Protein AF-A0A6P0RR91-F1 (afdb_monomer)

Nearest PDB structures (foldseek):
  8pvz-assembly1_A  TM=2.668E-01  e=4.842E+00  Deinococcus radiodurans
  8pvz-assembly1_B  TM=2.556E-01  e=8.817E+00  Deinococcus radiodurans

Foldseek 3Di:
DDDPCPVVVVDDDAKDFDDLQDQPPVPCRVSRPDPGDMDGDPVNLLVCLLLLQPVSLVVLVDDPVPCPDADPVNVVCSVCSVVSDDPSNVVNVVVVVVVVVCVVVVD

Radius of gyration: 16.22 Å; Cα contacts (8 Å, |Δi|>4): 77; chains: 1; bounding box: 37×42×35 Å

Mean predicted aligned error: 7.27 Å

Solvent-accessible surface area (backbone atoms only — not comparable to full-atom values): 6589 Å² total; per-residue (Å²): 130,86,60,68,50,52,79,73,63,79,38,83,72,54,67,47,70,71,84,33,81,52,76,62,92,68,82,56,66,86,54,42,67,39,90,82,54,73,48,65,30,68,69,50,46,52,54,39,28,61,59,26,35,54,81,59,43,51,68,53,71,59,58,78,89,74,50,91,75,76,51,76,66,53,54,53,52,40,75,47,42,75,78,40,67,54,85,54,36,63,57,36,44,52,51,48,55,50,54,53,52,52,59,67,71,76,108

Structure (mmCIF, N/CA/C/O backbone):
data_AF-A0A6P0RR91-F1
#
_entry.id   AF-A0A6P0RR91-F1
#
loop_
_atom_site.group_PDB
_atom_site.id
_atom_site.type_symbol
_atom_site.label_atom_id
_atom_site.label_alt_id
_atom_site.label_comp_id
_atom_site.label_asym_id
_atom_site.label_entity_id
_atom_site.label_seq_id
_atom_site.pdbx_PDB_ins_code
_atom_site.Cartn_x
_atom_site.Cartn_y
_atom_site.Cartn_z
_atom_site.occupancy
_atom_site.B_iso_or_equiv
_atom_site.auth_seq_id
_atom_site.auth_comp_id
_atom_site.auth_asym_id
_atom_site.auth_atom_id
_atom_site.pdbx_PDB_model_num
ATOM 1 N N . MET A 1 1 ? 18.984 -4.002 -12.657 1.00 49.56 1 MET A N 1
ATOM 2 C CA . MET A 1 1 ? 18.935 -4.658 -11.326 1.00 49.56 1 MET A CA 1
ATOM 3 C C . MET A 1 1 ? 19.303 -3.632 -10.265 1.00 49.56 1 MET A C 1
ATOM 5 O O . MET A 1 1 ? 20.194 -2.835 -10.531 1.00 49.56 1 MET A O 1
ATOM 9 N N . ALA A 1 2 ? 18.629 -3.617 -9.109 1.00 57.00 2 ALA A N 1
ATOM 10 C CA . ALA A 1 2 ? 18.979 -2.700 -8.020 1.00 57.00 2 ALA A CA 1
ATOM 11 C C . ALA A 1 2 ? 20.433 -2.940 -7.533 1.00 57.00 2 ALA A C 1
ATOM 13 O O . ALA A 1 2 ? 20.885 -4.084 -7.541 1.00 57.00 2 ALA A O 1
ATOM 14 N N . PRO A 1 3 ? 21.197 -1.906 -7.142 1.00 69.81 3 PRO A N 1
ATOM 15 C CA . PRO A 1 3 ? 22.533 -2.078 -6.558 1.00 69.81 3 PRO A CA 1
ATOM 16 C C . PRO A 1 3 ? 22.531 -2.881 -5.239 1.00 69.81 3 PRO A C 1
ATOM 18 O O . PRO A 1 3 ? 21.543 -2.859 -4.504 1.00 69.81 3 PRO A O 1
ATOM 21 N N . LYS A 1 4 ? 23.648 -3.555 -4.906 1.00 67.12 4 LYS A N 1
ATOM 22 C CA . LYS A 1 4 ? 23.796 -4.407 -3.698 1.00 67.12 4 LYS A CA 1
ATOM 23 C C . LYS A 1 4 ? 23.400 -3.703 -2.395 1.00 67.12 4 LYS A C 1
ATOM 25 O O . LYS A 1 4 ? 22.779 -4.332 -1.545 1.00 67.12 4 LYS A O 1
ATOM 30 N N . ASP A 1 5 ? 23.693 -2.412 -2.271 1.00 69.50 5 ASP A N 1
ATOM 31 C CA . ASP A 1 5 ? 23.370 -1.607 -1.086 1.00 69.50 5 ASP A CA 1
ATOM 32 C C . ASP A 1 5 ? 21.870 -1.604 -0.752 1.00 69.50 5 ASP A C 1
ATOM 34 O O . ASP A 1 5 ? 21.506 -1.546 0.421 1.00 69.50 5 ASP A O 1
ATOM 38 N N . TYR A 1 6 ? 21.001 -1.705 -1.767 1.00 66.19 6 TYR A N 1
ATOM 39 C CA . TYR A 1 6 ? 19.549 -1.750 -1.581 1.00 66.19 6 TYR A CA 1
ATOM 40 C C . TYR A 1 6 ? 19.060 -3.128 -1.136 1.00 66.19 6 TYR A C 1
ATOM 42 O O . TYR A 1 6 ? 18.176 -3.227 -0.291 1.00 66.19 6 TYR A O 1
ATOM 50 N N . TYR A 1 7 ? 19.664 -4.201 -1.653 1.00 60.12 7 TYR A N 1
ATOM 51 C CA . TYR A 1 7 ? 19.334 -5.564 -1.226 1.00 60.12 7 TYR A CA 1
ATOM 52 C C . TYR A 1 7 ? 19.796 -5.860 0.201 1.00 60.12 7 TYR A C 1
ATOM 54 O O . TYR A 1 7 ? 19.123 -6.580 0.931 1.00 60.12 7 TYR A O 1
ATOM 62 N N . LEU A 1 8 ? 20.946 -5.309 0.592 1.00 75.25 8 LEU A N 1
ATOM 63 C CA . LEU A 1 8 ? 21.539 -5.507 1.915 1.00 75.25 8 LEU A CA 1
ATOM 64 C C . LEU A 1 8 ? 20.986 -4.536 2.972 1.00 75.25 8 LEU A C 1
ATOM 66 O O . LEU A 1 8 ? 21.353 -4.639 4.138 1.00 75.25 8 LEU A O 1
ATOM 70 N N . GLY A 1 9 ? 20.109 -3.603 2.584 1.00 65.75 9 GLY A N 1
ATOM 71 C CA . GLY A 1 9 ? 19.472 -2.655 3.502 1.00 65.75 9 GLY A CA 1
ATOM 72 C C . GLY A 1 9 ? 20.363 -1.496 3.958 1.00 65.75 9 GLY A C 1
ATOM 73 O O . GLY A 1 9 ? 19.978 -0.768 4.868 1.00 65.75 9 GLY A O 1
ATOM 74 N N . PHE A 1 10 ? 21.524 -1.286 3.327 1.00 70.56 10 PHE A N 1
ATOM 75 C CA . PHE A 1 10 ? 22.379 -0.116 3.576 1.00 70.56 10 PHE A CA 1
ATOM 76 C C . PHE A 1 10 ? 21.805 1.167 2.970 1.00 70.56 10 PHE A C 1
ATOM 78 O O . PHE A 1 10 ? 22.127 2.267 3.417 1.00 70.56 10 PHE A O 1
ATOM 85 N N . LYS A 1 11 ? 20.943 1.031 1.957 1.00 64.69 11 LYS A N 1
ATOM 86 C CA . LYS A 1 11 ? 20.129 2.113 1.401 1.00 64.69 11 LYS A CA 1
ATOM 87 C C . LYS A 1 11 ? 18.692 1.630 1.258 1.00 64.69 11 LYS A C 1
ATOM 89 O O . LYS A 1 11 ? 18.457 0.539 0.748 1.00 64.69 11 LYS A O 1
ATOM 94 N N . SER A 1 12 ? 17.728 2.440 1.680 1.00 65.81 12 SER A N 1
ATOM 95 C CA . SER A 1 12 ? 1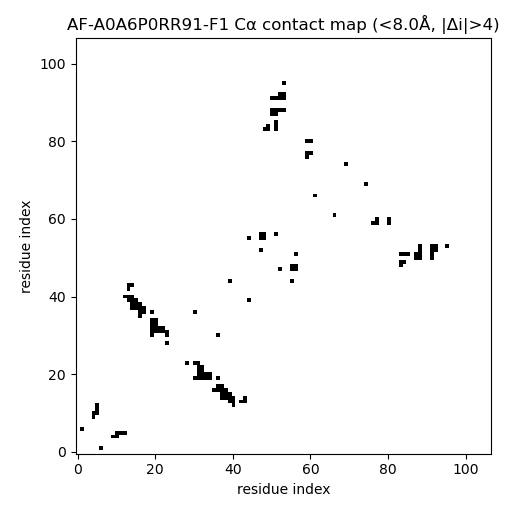6.309 2.191 1.431 1.00 65.81 12 SER A CA 1
ATOM 96 C C . SER A 1 12 ? 15.833 3.062 0.270 1.00 65.81 12 SER A C 1
ATOM 98 O O . SER A 1 12 ? 16.049 4.271 0.251 1.00 65.81 12 SER A O 1
ATOM 100 N N . VAL A 1 13 ? 15.167 2.451 -0.711 1.00 73.50 13 VAL A N 1
ATOM 101 C CA . VAL A 1 13 ? 14.196 3.187 -1.527 1.00 73.50 13 VAL A CA 1
ATOM 102 C C . VAL A 1 13 ? 12.864 2.966 -0.849 1.00 73.50 13 VAL A C 1
ATOM 104 O O . VAL A 1 13 ? 12.432 1.829 -0.729 1.00 73.50 13 VAL A O 1
ATOM 107 N N . GLU A 1 14 ? 12.222 4.027 -0.381 1.00 83.00 14 GLU A N 1
ATOM 108 C CA . GLU A 1 14 ? 10.883 3.907 0.194 1.00 83.00 14 GLU A CA 1
ATOM 109 C C . GLU A 1 14 ? 9.793 4.059 -0.864 1.00 83.00 14 GLU A C 1
ATOM 111 O O . GLU A 1 14 ? 8.798 3.334 -0.866 1.00 83.00 14 GLU A O 1
ATOM 116 N N . GLN A 1 15 ? 9.969 5.035 -1.751 1.00 87.56 15 GLN A N 1
ATOM 117 C CA . GLN A 1 15 ? 8.995 5.408 -2.759 1.00 87.56 15 GLN A CA 1
ATOM 118 C C . GLN A 1 15 ? 9.697 6.077 -3.939 1.00 87.56 15 GLN A C 1
ATOM 120 O O . GLN A 1 15 ? 10.685 6.787 -3.750 1.00 87.56 15 GLN A O 1
ATOM 125 N N . LYS A 1 16 ? 9.147 5.887 -5.136 1.00 86.00 16 LYS A N 1
ATOM 126 C CA . LYS A 1 16 ? 9.428 6.707 -6.315 1.00 86.00 16 LYS A CA 1
ATOM 127 C C . LYS A 1 16 ? 8.109 7.309 -6.790 1.00 86.00 16 LYS A C 1
ATOM 129 O O . LYS A 1 16 ? 7.160 6.566 -7.006 1.00 86.00 16 LYS A O 1
ATOM 134 N N . ASP A 1 17 ? 8.044 8.626 -6.917 1.00 85.31 17 ASP A N 1
ATOM 135 C CA . ASP A 1 17 ? 6.859 9.385 -7.348 1.00 85.31 17 ASP A CA 1
ATOM 136 C C . ASP A 1 17 ? 7.157 10.372 -8.491 1.00 85.31 17 ASP A C 1
ATOM 138 O O . ASP A 1 17 ? 6.273 11.088 -8.945 1.00 85.31 17 ASP A O 1
ATOM 142 N N . ARG A 1 18 ? 8.409 10.424 -8.960 1.00 82.19 18 ARG A N 1
ATOM 143 C CA . ARG A 1 18 ? 8.886 11.322 -10.022 1.00 82.19 18 ARG A CA 1
ATOM 144 C C . ARG A 1 18 ? 9.871 10.606 -10.941 1.00 82.19 18 ARG A C 1
ATOM 146 O O . ARG A 1 18 ? 10.432 9.572 -10.570 1.00 82.19 18 ARG A O 1
ATOM 153 N N . GLY A 1 19 ? 10.135 11.201 -12.105 1.00 77.19 19 GLY A N 1
ATOM 154 C CA . GLY A 1 19 ? 11.107 10.682 -13.073 1.00 77.19 19 GLY A CA 1
ATOM 155 C C . GLY A 1 19 ? 10.608 9.413 -13.761 1.00 77.19 19 GLY A C 1
ATOM 156 O O . GLY A 1 19 ? 11.312 8.400 -13.795 1.00 77.19 19 GLY A O 1
ATOM 157 N N . TRP A 1 20 ? 9.357 9.456 -14.223 1.00 76.31 20 TRP A N 1
ATOM 158 C CA . TRP A 1 20 ? 8.719 8.421 -15.049 1.00 76.31 20 TRP A CA 1
ATOM 159 C C . TRP A 1 20 ? 8.817 8.724 -16.551 1.00 76.31 20 TRP A C 1
ATOM 161 O O . TRP A 1 20 ? 8.307 7.968 -17.371 1.00 76.31 20 TRP A O 1
ATOM 171 N N . ASP A 1 21 ? 9.480 9.827 -16.901 1.00 69.94 21 ASP A N 1
ATOM 172 C CA . ASP A 1 21 ? 9.654 10.310 -18.275 1.00 69.94 21 ASP A CA 1
ATOM 173 C C . ASP A 1 21 ? 10.717 9.515 -19.054 1.00 69.94 21 ASP A C 1
ATOM 175 O O . ASP A 1 21 ? 10.855 9.658 -20.266 1.00 69.94 21 ASP A O 1
ATOM 179 N N . GLU A 1 22 ? 11.479 8.669 -18.358 1.00 66.94 22 GLU A N 1
ATOM 180 C CA . GLU A 1 22 ? 12.459 7.769 -18.955 1.00 66.94 22 GLU A CA 1
ATOM 181 C C . GLU A 1 22 ? 11.837 6.380 -19.166 1.00 66.94 22 GLU A C 1
ATOM 183 O O . GLU A 1 22 ? 11.166 5.878 -18.255 1.00 66.94 22 GLU A O 1
ATOM 188 N N . PRO A 1 23 ? 12.083 5.723 -20.318 1.00 65.62 23 PRO A N 1
ATOM 189 C CA . PRO A 1 23 ? 11.692 4.334 -20.524 1.00 65.62 23 PRO A CA 1
ATOM 190 C C . PRO A 1 23 ? 12.241 3.475 -19.385 1.00 65.62 23 PRO A C 1
ATOM 192 O O . PRO A 1 23 ? 13.427 3.556 -19.046 1.00 65.62 23 PRO A O 1
ATOM 195 N N . GLY A 1 24 ? 11.378 2.675 -18.765 1.00 64.56 24 GLY A N 1
ATOM 196 C CA . GLY A 1 24 ? 11.750 1.834 -17.642 1.00 64.56 24 GLY A CA 1
ATOM 197 C C . GLY A 1 24 ? 12.739 0.733 -18.031 1.00 64.56 24 GLY A C 1
ATOM 198 O O . GLY A 1 24 ? 13.303 0.668 -19.119 1.00 64.56 24 GLY A O 1
ATOM 199 N N . THR A 1 25 ? 12.919 -0.237 -17.139 1.00 65.00 25 THR A N 1
ATOM 200 C CA . THR A 1 25 ? 13.789 -1.403 -17.380 1.00 65.00 25 THR A CA 1
ATOM 201 C C . THR A 1 25 ? 13.253 -2.377 -18.445 1.00 65.00 25 THR A C 1
ATOM 203 O O . THR A 1 25 ? 13.825 -3.452 -18.613 1.00 65.00 25 THR A O 1
ATOM 206 N N . GLY A 1 26 ? 12.130 -2.062 -19.103 1.00 68.44 26 GLY A N 1
ATOM 207 C CA . GLY A 1 26 ? 11.391 -2.951 -20.008 1.00 68.44 26 GLY A CA 1
ATOM 208 C C . GLY A 1 26 ? 10.611 -4.073 -19.308 1.00 68.44 26 GLY A C 1
ATOM 209 O O . GLY A 1 26 ? 9.856 -4.791 -19.955 1.00 68.44 26 GLY A O 1
ATOM 210 N N . LEU A 1 27 ? 10.757 -4.229 -17.985 1.00 72.62 27 LEU A N 1
ATOM 211 C CA . LEU A 1 27 ? 10.067 -5.266 -17.205 1.00 72.62 27 LEU A CA 1
ATOM 212 C C . LEU A 1 27 ? 8.570 -4.983 -17.031 1.00 72.62 27 LEU A C 1
ATOM 214 O O . LEU A 1 27 ? 7.778 -5.914 -16.917 1.00 72.62 27 LEU A O 1
ATOM 218 N N . PHE A 1 28 ? 8.194 -3.704 -17.013 1.00 78.31 28 PHE A N 1
ATOM 219 C CA . PHE A 1 28 ? 6.813 -3.252 -16.880 1.00 78.31 28 PHE A CA 1
ATOM 220 C C . PHE A 1 28 ? 6.542 -2.132 -17.892 1.00 78.31 28 PHE A C 1
ATOM 222 O O . PHE A 1 28 ? 6.547 -0.966 -17.506 1.00 78.31 28 PHE A O 1
ATOM 229 N N . PRO A 1 29 ? 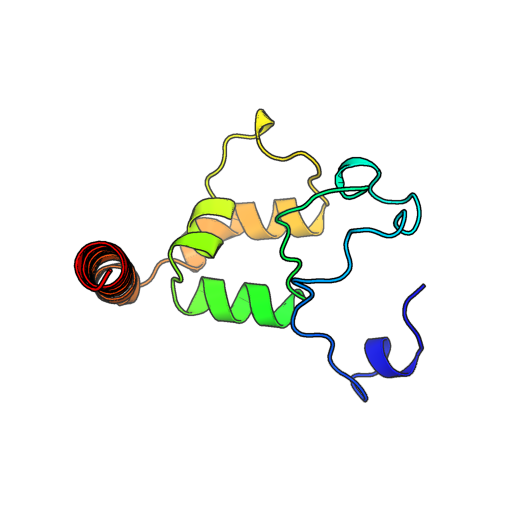6.294 -2.466 -19.173 1.00 78.44 29 PRO A N 1
ATOM 230 C CA . PRO A 1 29 ? 6.074 -1.467 -20.226 1.00 78.44 29 PRO A CA 1
ATOM 231 C C . PRO A 1 29 ? 4.908 -0.511 -19.938 1.00 78.44 29 PRO A C 1
ATOM 233 O O . PRO A 1 29 ? 4.878 0.616 -20.408 1.00 78.44 29 PRO A O 1
ATOM 236 N N . VAL A 1 30 ? 3.950 -0.944 -19.112 1.00 78.44 30 VAL A N 1
ATOM 237 C CA . VAL A 1 30 ? 2.814 -0.121 -18.672 1.00 78.44 30 VAL A CA 1
ATOM 238 C C . VAL A 1 30 ? 3.220 1.099 -17.837 1.00 78.44 30 VAL A C 1
ATOM 240 O O . VAL A 1 30 ? 2.404 1.988 -17.630 1.00 78.44 30 VAL A O 1
ATOM 243 N N . LEU A 1 31 ? 4.458 1.138 -17.336 1.00 78.50 31 LEU A N 1
ATOM 244 C CA . LEU A 1 31 ? 4.989 2.258 -16.561 1.00 78.50 31 LEU A CA 1
ATOM 245 C C . LEU A 1 31 ? 5.720 3.293 -17.427 1.00 78.50 31 LEU A C 1
ATOM 247 O O . LEU A 1 31 ? 6.100 4.344 -16.911 1.00 78.50 31 LEU A O 1
ATOM 251 N N . ASP A 1 32 ? 5.914 3.021 -18.718 1.00 78.50 32 ASP A N 1
ATOM 252 C CA . ASP A 1 32 ? 6.611 3.934 -19.618 1.00 78.50 32 ASP A CA 1
ATOM 253 C C . ASP A 1 32 ? 5.724 5.156 -19.924 1.00 78.50 32 ASP A C 1
ATOM 255 O O . ASP A 1 32 ? 4.565 5.015 -20.316 1.00 78.50 32 ASP A O 1
ATOM 259 N N . ASN A 1 33 ? 6.269 6.370 -19.769 1.00 74.06 33 ASN A N 1
ATOM 260 C CA . ASN A 1 33 ? 5.577 7.651 -20.003 1.00 74.06 33 ASN A CA 1
ATOM 261 C C . ASN A 1 33 ? 4.337 7.905 -19.120 1.00 74.06 33 ASN A C 1
ATOM 263 O O . ASN A 1 33 ? 3.461 8.701 -19.482 1.00 74.06 33 ASN A O 1
ATOM 267 N N . VAL A 1 34 ? 4.236 7.259 -17.955 1.00 79.69 34 VAL A N 1
ATOM 268 C CA . VAL A 1 34 ? 3.128 7.510 -17.025 1.00 79.69 34 VAL A CA 1
ATOM 269 C C . VAL A 1 34 ? 3.386 8.800 -16.250 1.00 79.69 34 VAL A C 1
ATOM 271 O O . VAL A 1 34 ? 4.308 8.883 -15.445 1.00 79.69 34 VAL A O 1
ATOM 274 N N . LYS A 1 35 ? 2.538 9.811 -16.468 1.00 77.56 35 LYS A N 1
ATOM 275 C CA . LYS A 1 35 ? 2.673 11.130 -15.822 1.00 77.56 35 LYS A CA 1
ATOM 276 C C . LYS A 1 35 ? 2.383 11.114 -14.321 1.00 77.56 35 LYS A C 1
ATOM 278 O O . LYS A 1 35 ? 2.956 11.914 -13.591 1.00 77.56 35 LYS A O 1
ATOM 283 N N . ASP A 1 36 ? 1.492 10.230 -13.878 1.00 83.44 36 ASP A N 1
ATOM 284 C CA . ASP A 1 36 ? 1.090 10.105 -12.478 1.00 83.44 36 ASP A CA 1
ATOM 285 C C . ASP A 1 36 ? 1.220 8.648 -12.034 1.00 83.44 36 ASP A C 1
ATOM 287 O O . ASP A 1 36 ? 0.374 7.799 -12.318 1.00 83.44 36 ASP A O 1
ATOM 291 N N . CYS A 1 37 ? 2.356 8.338 -11.415 1.00 85.75 37 CYS A N 1
ATOM 292 C CA . CYS A 1 37 ? 2.659 7.011 -10.911 1.00 85.75 37 CYS A CA 1
ATOM 293 C C . CYS A 1 37 ? 3.419 7.125 -9.595 1.00 85.75 37 CYS A C 1
ATOM 295 O O . CYS A 1 37 ? 4.316 7.955 -9.429 1.00 85.75 37 CYS A O 1
ATOM 297 N N . VAL A 1 38 ? 3.092 6.241 -8.660 1.00 88.19 38 VAL A N 1
ATOM 298 C CA . VAL A 1 38 ? 3.840 6.090 -7.421 1.00 88.19 38 VAL A CA 1
ATOM 299 C C . VAL A 1 38 ? 4.144 4.617 -7.211 1.00 88.19 38 VAL A C 1
ATOM 301 O O . VAL A 1 38 ? 3.241 3.786 -7.160 1.00 88.19 38 VAL A O 1
ATOM 304 N N . ILE A 1 39 ? 5.424 4.297 -7.041 1.00 88.25 39 ILE A N 1
ATOM 305 C CA . ILE A 1 39 ? 5.868 2.972 -6.616 1.00 88.25 39 ILE A CA 1
ATOM 306 C C . ILE A 1 39 ? 6.286 3.050 -5.160 1.00 88.25 39 ILE A C 1
ATOM 308 O O . ILE A 1 39 ? 7.108 3.887 -4.790 1.00 88.25 39 ILE A O 1
ATOM 312 N N . TYR A 1 40 ? 5.759 2.134 -4.356 1.00 90.44 40 TYR A N 1
ATOM 313 C CA . TYR A 1 40 ? 6.183 1.913 -2.981 1.00 90.44 40 TYR A CA 1
ATOM 314 C C . TYR A 1 40 ? 7.048 0.663 -2.892 1.00 90.44 40 TYR A C 1
ATOM 316 O O . TYR A 1 40 ? 6.750 -0.361 -3.510 1.00 90.44 40 TYR A O 1
ATOM 324 N N . GLU A 1 41 ? 8.094 0.726 -2.078 1.00 90.94 41 GLU A N 1
ATOM 325 C CA . GLU A 1 41 ? 8.784 -0.483 -1.643 1.00 90.94 41 GLU A CA 1
ATOM 326 C C . GLU A 1 41 ? 7.884 -1.290 -0.689 1.00 9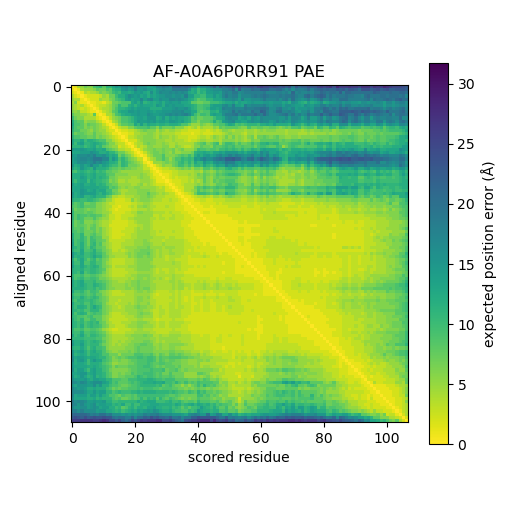0.94 41 GLU A C 1
ATOM 328 O O . GLU A 1 41 ? 6.987 -0.750 -0.029 1.00 90.94 41 GLU A O 1
ATOM 333 N N . LEU A 1 42 ? 8.087 -2.610 -0.652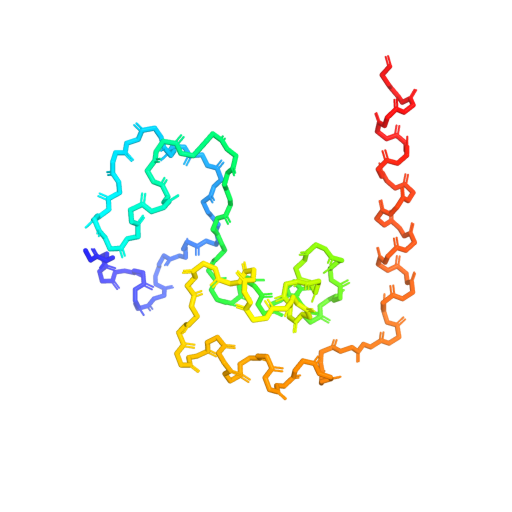 1.00 90.06 42 LEU A N 1
ATOM 334 C CA . LEU A 1 42 ? 7.199 -3.544 0.035 1.00 90.06 42 LEU A CA 1
ATOM 335 C C . LEU A 1 42 ? 7.033 -3.226 1.528 1.00 90.06 42 LEU A C 1
ATOM 337 O O . LEU A 1 42 ? 5.913 -3.291 2.034 1.00 90.06 42 LEU A O 1
ATOM 341 N N . ARG A 1 43 ? 8.101 -2.860 2.245 1.00 90.06 43 ARG A N 1
ATOM 342 C CA . ARG A 1 43 ? 8.008 -2.467 3.660 1.00 90.06 43 ARG A CA 1
ATOM 343 C C . ARG A 1 43 ? 7.112 -1.249 3.823 1.00 90.06 43 ARG A C 1
ATOM 345 O O . ARG A 1 43 ? 6.222 -1.281 4.671 1.00 90.06 43 ARG A O 1
ATOM 352 N N . LYS A 1 44 ? 7.303 -0.206 3.007 1.00 91.50 44 LYS A N 1
ATOM 353 C CA . LYS A 1 44 ? 6.458 0.996 3.065 1.00 91.50 44 LYS A CA 1
ATOM 354 C C . LYS A 1 44 ? 5.001 0.668 2.753 1.00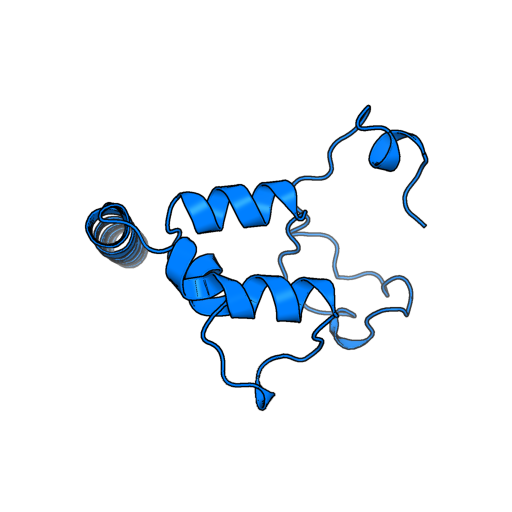 91.50 44 LYS A C 1
ATOM 356 O O . LYS A 1 44 ? 4.118 1.104 3.489 1.00 91.50 44 LYS A O 1
ATOM 361 N N . PHE A 1 45 ? 4.752 -0.146 1.729 1.00 94.06 45 PHE A N 1
ATOM 362 C CA . PHE A 1 45 ? 3.411 -0.635 1.409 1.00 94.06 45 PHE A CA 1
ATOM 363 C C . PHE A 1 45 ? 2.764 -1.326 2.620 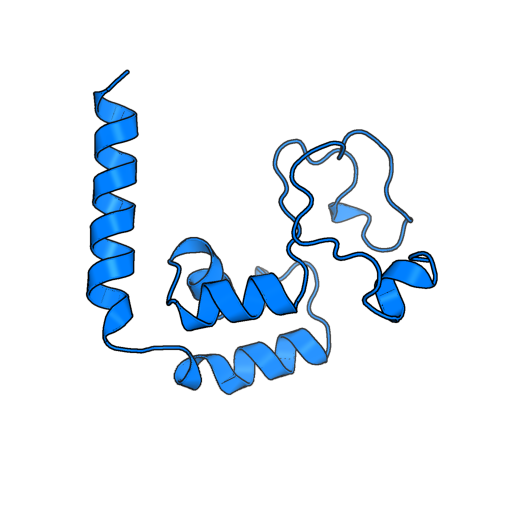1.00 94.06 45 PHE A C 1
ATOM 365 O O . PHE A 1 45 ? 1.672 -0.944 3.038 1.00 94.06 45 PHE A O 1
ATOM 372 N N . LEU A 1 46 ? 3.464 -2.280 3.244 1.00 93.38 46 LEU A N 1
ATOM 373 C CA . LEU A 1 46 ? 2.967 -3.003 4.418 1.00 93.38 46 LEU A CA 1
ATOM 374 C C . LEU A 1 46 ? 2.694 -2.072 5.603 1.00 93.38 46 LEU A C 1
ATOM 376 O O . LEU A 1 46 ? 1.677 -2.227 6.276 1.00 93.38 46 LEU A O 1
ATOM 380 N N . THR A 1 47 ? 3.555 -1.083 5.848 1.00 93.00 47 THR A N 1
ATOM 381 C CA . THR A 1 47 ? 3.338 -0.076 6.895 1.00 93.00 47 THR A CA 1
ATOM 382 C C . THR A 1 47 ? 2.087 0.765 6.630 1.00 93.00 47 THR A C 1
ATOM 384 O O . THR A 1 47 ? 1.320 1.031 7.560 1.00 93.00 47 THR A O 1
ATOM 387 N N . LEU A 1 48 ? 1.850 1.176 5.382 1.00 93.88 48 LEU A N 1
ATOM 388 C CA . LEU A 1 48 ? 0.673 1.967 5.011 1.00 93.88 48 LEU A CA 1
ATOM 389 C C . LEU A 1 48 ? -0.619 1.153 5.144 1.00 93.88 48 LEU A C 1
ATOM 391 O O . LEU A 1 48 ? -1.581 1.633 5.748 1.00 93.88 48 LEU A O 1
ATOM 395 N N . VAL A 1 49 ? -0.619 -0.088 4.656 1.00 94.19 49 VAL A N 1
ATOM 396 C CA . VAL A 1 49 ? -1.756 -1.009 4.786 1.00 94.19 49 VAL A CA 1
ATOM 397 C C . VAL A 1 49 ? -2.039 -1.330 6.257 1.00 94.19 49 VAL A C 1
ATOM 399 O O . VAL A 1 49 ? -3.187 -1.257 6.688 1.00 94.19 49 VAL A O 1
ATOM 402 N N . TYR A 1 50 ? -1.008 -1.607 7.062 1.00 92.75 50 TYR A N 1
ATOM 403 C CA . TYR A 1 50 ? -1.150 -1.848 8.504 1.00 92.75 50 TYR A CA 1
ATOM 404 C C . TYR A 1 50 ? -1.797 -0.659 9.233 1.00 92.75 50 TYR A C 1
ATOM 406 O O . TYR A 1 50 ? -2.631 -0.827 10.125 1.00 92.75 50 TYR A O 1
ATOM 414 N N . ASN A 1 51 ? -1.469 0.563 8.816 1.00 92.62 51 ASN A N 1
ATOM 415 C CA . ASN A 1 51 ? -2.090 1.779 9.337 1.00 92.62 51 ASN A CA 1
ATOM 416 C C . ASN A 1 51 ? -3.452 2.105 8.702 1.00 92.62 51 ASN A C 1
ATOM 418 O O . ASN A 1 51 ? -4.020 3.149 9.014 1.00 92.62 51 ASN A O 1
ATOM 422 N N . ASN A 1 52 ? -4.001 1.200 7.884 1.00 93.31 52 ASN A N 1
ATOM 423 C CA . ASN A 1 52 ? -5.300 1.334 7.224 1.00 93.31 52 ASN A CA 1
ATOM 424 C C . ASN A 1 52 ? -5.374 2.604 6.346 1.00 93.31 52 ASN A C 1
ATOM 426 O O . ASN A 1 52 ? -6.411 3.256 6.279 1.00 93.31 52 ASN A O 1
ATOM 430 N N . ASN A 1 53 ? -4.272 2.974 5.677 1.00 92.69 53 ASN A N 1
ATOM 431 C CA . ASN A 1 53 ? -4.274 4.081 4.718 1.00 92.69 53 ASN A CA 1
ATOM 432 C C . ASN A 1 53 ? -5.278 3.789 3.580 1.00 92.69 53 ASN A C 1
ATOM 434 O O . ASN A 1 53 ? -5.094 2.773 2.906 1.00 92.69 53 ASN A O 1
ATOM 438 N N . PRO A 1 54 ? -6.285 4.649 3.331 1.00 90.19 54 PRO A N 1
ATOM 439 C CA . PRO A 1 54 ? -7.373 4.347 2.398 1.00 90.19 54 PRO A CA 1
ATOM 440 C C . PRO A 1 54 ? -6.904 3.990 0.986 1.00 90.19 54 PRO A C 1
ATOM 442 O O . PRO A 1 54 ? -7.292 2.950 0.462 1.00 90.19 54 PRO A O 1
ATOM 445 N N . ASN A 1 55 ? -5.989 4.786 0.425 1.00 89.75 55 ASN A N 1
ATOM 446 C CA . ASN A 1 55 ? -5.523 4.635 -0.956 1.00 89.75 55 ASN A CA 1
ATOM 447 C C . ASN A 1 55 ? -4.793 3.312 -1.186 1.00 89.75 55 ASN A C 1
ATOM 449 O O . ASN A 1 55 ? -4.850 2.742 -2.268 1.00 89.75 55 ASN A O 1
ATOM 453 N N . ILE A 1 56 ? -4.064 2.836 -0.175 1.00 93.31 56 ILE A N 1
ATOM 454 C CA . ILE A 1 56 ? -3.290 1.598 -0.291 1.00 93.31 56 ILE A CA 1
ATOM 455 C C . ILE A 1 56 ? -4.149 0.393 0.079 1.00 93.31 56 ILE A C 1
ATOM 457 O O . ILE A 1 56 ? -4.010 -0.671 -0.519 1.00 93.31 56 ILE A O 1
ATOM 461 N N . LEU A 1 57 ? -5.037 0.552 1.063 1.00 92.81 57 LEU A N 1
ATOM 462 C CA . LEU A 1 57 ? -5.925 -0.516 1.498 1.00 92.81 57 LEU A CA 1
ATOM 463 C C . LEU A 1 57 ? -6.870 -0.929 0.363 1.00 92.81 57 LEU A C 1
ATOM 465 O O . LEU A 1 57 ? -7.033 -2.123 0.140 1.00 92.81 57 LEU A O 1
ATOM 469 N N . GLU A 1 58 ? -7.409 0.029 -0.394 1.00 92.19 58 GLU A N 1
ATOM 470 C CA . GLU A 1 58 ? -8.288 -0.218 -1.547 1.00 92.19 58 GLU A CA 1
ATOM 471 C C . GLU A 1 58 ? -7.650 -1.139 -2.604 1.00 92.19 58 GLU A C 1
ATOM 473 O O . GLU A 1 58 ? -8.322 -2.015 -3.150 1.00 92.19 58 GLU A O 1
ATOM 478 N N . LEU A 1 59 ? -6.326 -1.056 -2.800 1.00 93.62 59 LEU A N 1
ATOM 479 C CA . LEU A 1 59 ? -5.595 -1.902 -3.751 1.00 93.62 59 LEU A CA 1
ATOM 480 C C . LEU A 1 59 ? -5.693 -3.405 -3.446 1.00 93.62 59 LEU A C 1
ATOM 482 O O . LEU A 1 59 ? -5.434 -4.216 -4.331 1.00 93.62 59 LEU A O 1
ATOM 486 N N . LEU A 1 60 ? -6.043 -3.815 -2.222 1.00 95.12 60 LEU A N 1
ATOM 487 C CA . LEU A 1 60 ? -6.208 -5.232 -1.857 1.00 95.12 60 LEU A CA 1
ATOM 488 C C . LEU A 1 60 ? -7.611 -5.794 -2.173 1.00 95.12 60 LEU A C 1
ATOM 490 O O . LEU A 1 60 ? -7.827 -7.002 -2.010 1.00 95.12 60 LEU A O 1
ATOM 494 N N . TRP A 1 61 ? -8.545 -4.942 -2.608 1.00 94.75 61 TRP A N 1
ATOM 495 C CA . TRP A 1 61 ? -9.939 -5.287 -2.926 1.00 94.75 61 TRP A CA 1
ATOM 496 C C . TRP A 1 61 ? -10.342 -4.973 -4.372 1.00 94.75 61 TRP A C 1
ATOM 498 O O . TRP A 1 61 ? -11.527 -5.038 -4.686 1.00 94.75 61 TRP A O 1
ATOM 508 N N . LEU A 1 62 ? -9.389 -4.674 -5.256 1.00 94.62 62 LEU A N 1
ATOM 509 C CA . LEU A 1 62 ? -9.685 -4.508 -6.678 1.00 94.62 62 LEU A CA 1
ATOM 510 C C . LEU A 1 62 ? -10.158 -5.833 -7.295 1.00 94.62 62 LEU A C 1
ATOM 512 O O . LEU A 1 62 ? -9.711 -6.916 -6.896 1.00 94.62 62 LEU A O 1
ATOM 516 N N . ASP A 1 63 ? -11.022 -5.744 -8.305 1.00 93.88 63 ASP A N 1
ATOM 517 C CA . ASP A 1 63 ? -11.346 -6.901 -9.138 1.00 93.88 63 ASP A CA 1
ATOM 518 C C . ASP A 1 63 ? -10.108 -7.378 -9.906 1.00 93.88 63 ASP A C 1
ATOM 520 O O . ASP A 1 63 ? -9.195 -6.605 -10.211 1.00 93.88 63 ASP A O 1
ATOM 524 N N . ALA A 1 64 ? -10.078 -8.674 -10.228 1.00 90.31 64 ALA A N 1
ATOM 525 C CA . ALA A 1 64 ? -8.925 -9.320 -10.854 1.00 90.31 64 ALA A CA 1
ATOM 526 C C . ALA A 1 64 ? -8.463 -8.607 -12.139 1.00 90.31 64 ALA A C 1
ATOM 528 O O . ALA A 1 64 ? -7.259 -8.493 -12.371 1.00 90.31 64 ALA A O 1
ATOM 529 N N . ASP A 1 65 ? -9.413 -8.085 -12.917 1.00 93.31 65 ASP A N 1
ATOM 530 C CA . ASP A 1 65 ? -9.176 -7.426 -14.204 1.00 93.31 65 ASP A CA 1
ATOM 531 C C . ASP A 1 65 ? -8.539 -6.032 -14.067 1.00 93.31 65 ASP A C 1
ATOM 533 O O . ASP A 1 65 ? -7.943 -5.529 -15.019 1.00 93.31 65 ASP A O 1
ATOM 537 N N . PHE A 1 66 ? -8.603 -5.414 -12.881 1.00 92.94 66 PHE A N 1
ATOM 538 C CA . PHE A 1 66 ? -7.960 -4.122 -12.615 1.00 92.94 66 PHE A CA 1
ATOM 539 C C . PHE A 1 66 ? -6.493 -4.255 -12.188 1.00 92.94 66 PHE A C 1
ATOM 541 O O . PHE A 1 66 ? -5.763 -3.261 -12.154 1.00 92.94 66 PHE A O 1
ATOM 548 N N . TYR A 1 67 ? -6.013 -5.470 -11.903 1.00 92.81 67 TYR A N 1
ATOM 549 C CA . TYR A 1 67 ? -4.590 -5.702 -11.675 1.00 92.81 67 TYR A CA 1
ATOM 550 C C . TYR A 1 67 ? -3.848 -5.872 -13.001 1.00 92.81 67 TYR A C 1
ATOM 552 O O . TYR A 1 67 ? -3.751 -6.971 -13.543 1.00 92.81 67 TYR A O 1
ATOM 560 N N . LEU A 1 68 ? -3.217 -4.794 -13.470 1.00 90.31 68 LEU A N 1
ATOM 561 C CA . LEU A 1 68 ? -2.358 -4.808 -14.665 1.00 90.31 68 LEU A CA 1
ATOM 562 C C . LEU A 1 68 ? -1.219 -5.837 -14.572 1.00 90.31 68 LEU A C 1
ATOM 564 O O . LEU A 1 68 ? -0.802 -6.425 -15.568 1.00 90.31 68 LEU A O 1
ATOM 568 N N . HIS A 1 69 ? -0.702 -6.054 -13.363 1.00 89.25 69 HIS A N 1
ATOM 569 C CA . HIS A 1 69 ? 0.271 -7.093 -13.068 1.00 89.25 69 HIS A CA 1
ATOM 570 C C . HIS A 1 69 ? 0.073 -7.609 -11.642 1.00 89.25 69 HIS A C 1
ATOM 572 O O . HIS A 1 69 ? 0.029 -6.825 -10.694 1.00 89.25 69 HIS A O 1
ATOM 578 N N . LEU A 1 70 ? 0.024 -8.935 -11.474 1.00 92.50 70 LEU A N 1
ATOM 579 C CA . LEU A 1 70 ? -0.144 -9.564 -10.166 1.00 92.50 70 LEU A CA 1
ATOM 580 C C . LEU A 1 70 ? 0.857 -10.707 -9.947 1.00 92.50 70 LEU A C 1
ATOM 582 O O . LEU A 1 70 ? 0.683 -11.830 -10.427 1.00 92.50 70 LEU A O 1
ATOM 586 N N . SER A 1 71 ? 1.901 -10.422 -9.168 1.00 92.38 71 SER A N 1
ATOM 587 C CA . SER A 1 71 ? 2.942 -11.391 -8.811 1.00 92.38 71 SER A CA 1
ATOM 588 C C . SER A 1 71 ? 2.446 -12.438 -7.795 1.00 92.38 71 SER A C 1
ATOM 590 O O . SER A 1 71 ? 1.453 -12.206 -7.098 1.00 92.38 71 SER A O 1
ATOM 592 N N . PRO A 1 72 ? 3.147 -13.579 -7.620 1.00 95.31 72 PRO A N 1
ATOM 593 C CA . PRO A 1 72 ? 2.814 -14.554 -6.575 1.00 95.31 72 PRO A CA 1
ATOM 594 C C . PRO A 1 72 ? 2.788 -13.954 -5.160 1.00 95.31 72 PRO A C 1
ATOM 596 O O . PRO A 1 72 ? 1.936 -14.314 -4.347 1.00 95.31 72 PRO A O 1
ATOM 599 N N . VAL A 1 73 ? 3.683 -13.000 -4.875 1.00 93.06 73 VAL A N 1
ATOM 600 C CA . VAL A 1 73 ? 3.708 -12.268 -3.597 1.00 93.06 73 VAL A CA 1
ATOM 601 C C . VAL A 1 73 ? 2.467 -11.386 -3.457 1.00 93.06 73 VAL A C 1
ATOM 603 O O . VAL A 1 73 ? 1.830 -11.407 -2.406 1.00 93.06 73 VAL A O 1
ATOM 606 N N . GLY A 1 74 ? 2.071 -10.678 -4.521 1.00 94.06 74 GLY A N 1
ATOM 607 C CA . GLY A 1 74 ? 0.842 -9.880 -4.548 1.00 94.06 74 GLY A CA 1
ATOM 608 C C . GLY A 1 74 ? -0.411 -10.720 -4.285 1.00 94.06 74 GLY A C 1
ATOM 609 O O . GLY A 1 74 ? -1.217 -10.369 -3.427 1.00 94.06 74 GLY A O 1
ATOM 610 N N . LYS A 1 75 ? -0.529 -11.894 -4.924 1.00 96.00 75 LYS A N 1
ATOM 611 C CA . LYS A 1 75 ? -1.630 -12.846 -4.666 1.00 96.00 75 LYS A CA 1
ATOM 612 C C . LYS A 1 75 ? -1.691 -13.263 -3.198 1.00 96.00 75 LYS A C 1
ATOM 614 O O . LYS A 1 75 ? -2.769 -13.305 -2.607 1.00 96.00 75 LYS A O 1
ATOM 619 N N . ARG A 1 76 ? -0.530 -13.539 -2.592 1.00 95.81 76 ARG A N 1
ATOM 620 C CA . ARG A 1 76 ? -0.442 -13.880 -1.169 1.00 95.81 76 ARG A CA 1
ATOM 621 C C . ARG A 1 76 ? -0.887 -12.710 -0.284 1.00 95.81 76 ARG A C 1
ATOM 623 O O . ARG A 1 76 ? -1.658 -12.939 0.642 1.00 95.81 76 ARG A O 1
ATOM 630 N N . LEU A 1 77 ? -0.481 -11.474 -0.578 1.00 95.06 77 LEU A N 1
ATOM 631 C CA . LEU A 1 77 ? -0.951 -10.292 0.161 1.00 95.06 77 LEU A CA 1
ATOM 632 C C . LEU A 1 77 ? -2.477 -10.143 0.104 1.00 95.06 77 LEU A C 1
ATOM 634 O O . LEU A 1 77 ? -3.105 -9.976 1.148 1.00 95.06 77 L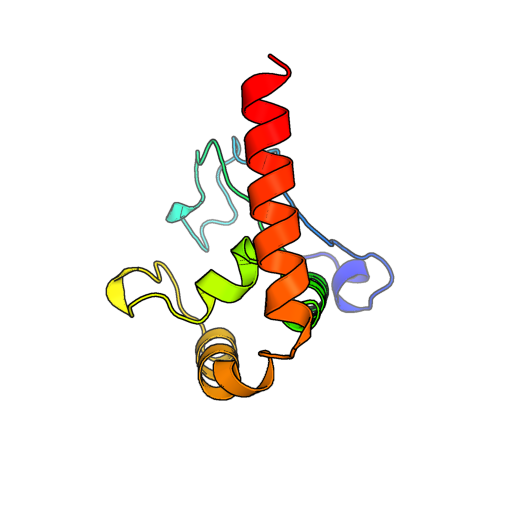EU A O 1
ATOM 638 N N . ILE A 1 78 ? -3.077 -10.290 -1.081 1.00 96.38 78 ILE A N 1
ATOM 639 C CA . ILE A 1 78 ? -4.537 -10.231 -1.262 1.00 96.38 78 ILE A CA 1
ATOM 640 C C . ILE A 1 78 ? -5.236 -11.338 -0.462 1.00 96.38 78 ILE A C 1
ATOM 642 O O . ILE A 1 78 ? -6.268 -11.087 0.157 1.00 96.38 78 ILE A O 1
ATOM 646 N N . SER A 1 79 ? -4.664 -12.547 -0.398 1.00 96.44 79 SER A N 1
ATOM 647 C CA . SER A 1 79 ? -5.238 -13.636 0.409 1.00 96.44 79 SER A CA 1
ATOM 648 C C . SER A 1 79 ? -5.303 -13.313 1.911 1.00 96.44 79 SER A C 1
ATOM 650 O O . SER A 1 79 ? -6.198 -13.794 2.601 1.00 96.44 79 SER A O 1
ATOM 652 N N . TYR A 1 80 ? -4.421 -12.435 2.403 1.00 95.25 80 TYR A N 1
ATOM 653 C CA . TYR A 1 80 ? -4.403 -11.953 3.787 1.00 95.25 80 TYR A CA 1
ATOM 654 C C . TYR A 1 80 ? -5.125 -10.616 3.994 1.00 95.25 80 TYR A C 1
ATOM 656 O O . TYR A 1 80 ? -5.068 -10.076 5.096 1.00 95.25 80 TYR A O 1
ATOM 664 N N . ARG A 1 81 ? -5.828 -10.073 2.988 1.00 94.75 81 ARG A N 1
ATOM 665 C CA . ARG A 1 81 ? -6.414 -8.718 3.036 1.00 94.75 81 ARG A CA 1
ATOM 666 C C . ARG A 1 81 ? -7.227 -8.429 4.303 1.00 94.75 81 ARG A C 1
ATOM 668 O O . ARG A 1 81 ? -7.070 -7.378 4.912 1.00 94.75 81 ARG A O 1
ATOM 675 N N . GLN A 1 82 ? -8.010 -9.405 4.765 1.00 94.62 82 GLN A N 1
ATOM 676 C CA . GLN A 1 82 ? -8.840 -9.271 5.967 1.00 94.62 82 GLN A CA 1
ATOM 677 C C . GLN A 1 82 ? -8.025 -9.054 7.252 1.00 94.62 82 GLN A C 1
ATOM 679 O O . GLN A 1 82 ? -8.498 -8.388 8.166 1.00 94.62 82 GLN A O 1
ATOM 684 N N . ALA A 1 83 ? -6.790 -9.560 7.322 1.00 93.81 83 ALA A N 1
ATOM 685 C CA . ALA A 1 83 ? -5.926 -9.406 8.492 1.00 93.81 83 ALA A CA 1
ATOM 686 C C . ALA A 1 83 ? -5.379 -7.977 8.663 1.00 93.81 83 ALA A C 1
ATOM 688 O O . ALA A 1 83 ? -4.894 -7.632 9.738 1.00 93.81 83 ALA A O 1
ATOM 689 N N . PHE A 1 84 ? -5.444 -7.144 7.620 1.00 91.44 84 PHE A N 1
ATOM 690 C CA . PHE A 1 84 ? -4.970 -5.762 7.677 1.00 91.44 84 PHE A CA 1
ATOM 691 C C . PHE A 1 84 ? -6.018 -4.771 8.202 1.00 91.44 84 PHE A C 1
ATOM 693 O O . PHE A 1 84 ? -5.659 -3.668 8.625 1.00 91.44 84 PHE A O 1
ATOM 700 N N . ILE A 1 85 ? -7.301 -5.146 8.201 1.00 91.88 85 ILE A N 1
ATOM 701 C CA . ILE A 1 85 ? -8.378 -4.277 8.682 1.00 91.88 85 ILE A CA 1
ATOM 702 C C . ILE A 1 85 ? -8.327 -4.197 10.207 1.00 91.88 85 ILE A C 1
ATOM 704 O O . ILE A 1 85 ? -8.288 -5.204 10.912 1.00 91.88 85 ILE A O 1
ATOM 708 N N . SER A 1 86 ? -8.375 -2.974 10.726 1.00 92.06 86 SER A N 1
ATOM 709 C CA . SER A 1 86 ? -8.478 -2.714 12.161 1.00 92.06 86 SER A CA 1
ATOM 710 C C . SER A 1 86 ? -9.465 -1.584 12.443 1.00 92.06 86 SER A C 1
ATOM 712 O O . SER A 1 86 ? -9.867 -0.850 11.544 1.00 92.06 86 SER A O 1
ATOM 714 N N . GLN A 1 87 ? -9.811 -1.361 13.714 1.00 90.88 87 GLN A N 1
ATOM 715 C CA . GLN A 1 87 ? -10.663 -0.230 14.119 1.00 90.88 87 GLN A CA 1
ATOM 716 C C . GLN A 1 87 ? -10.084 1.148 13.730 1.00 90.88 87 GLN A C 1
ATOM 718 O O . GLN A 1 87 ? -10.818 2.140 13.698 1.00 90.88 87 GLN A O 1
ATOM 723 N N . LYS A 1 88 ? -8.789 1.220 13.374 1.00 88.25 88 LYS A N 1
ATOM 724 C CA . LYS A 1 88 ? -8.142 2.422 12.823 1.00 88.25 88 LYS A CA 1
ATOM 725 C C . LYS A 1 88 ? -8.751 2.861 11.489 1.00 88.25 88 LYS A C 1
ATOM 727 O O . LYS A 1 88 ? -8.631 4.038 11.143 1.00 88.25 88 LYS A O 1
ATOM 732 N N . ILE A 1 89 ? -9.421 1.959 10.762 1.00 89.56 89 ILE A N 1
ATOM 733 C CA . ILE A 1 89 ? -10.053 2.251 9.468 1.00 89.56 89 ILE A CA 1
ATOM 734 C C . ILE A 1 89 ? -11.033 3.427 9.559 1.00 89.56 89 ILE A C 1
ATOM 736 O O . ILE A 1 89 ? -11.038 4.307 8.708 1.00 89.56 89 ILE A O 1
ATOM 740 N N . ARG A 1 90 ? -11.788 3.524 10.662 1.00 87.06 90 ARG A N 1
ATOM 741 C CA . ARG A 1 90 ? -12.755 4.609 10.876 1.00 87.06 90 ARG A CA 1
ATOM 742 C C . ARG A 1 90 ? -12.079 5.981 10.892 1.00 87.06 90 ARG A C 1
ATOM 744 O O . ARG A 1 90 ? -12.550 6.909 10.247 1.00 87.06 90 ARG A O 1
ATOM 751 N N . ALA A 1 91 ? -10.987 6.106 11.645 1.00 86.94 91 ALA A N 1
ATOM 752 C CA . ALA A 1 91 ? -10.277 7.373 11.796 1.00 86.94 91 ALA A CA 1
ATOM 753 C C . ALA A 1 91 ? -9.485 7.737 10.533 1.00 86.94 91 ALA A C 1
ATOM 755 O O . ALA A 1 91 ? -9.491 8.892 10.117 1.00 86.94 91 ALA A O 1
ATOM 756 N N . SER A 1 92 ? -8.832 6.754 9.910 1.00 86.88 92 SER A N 1
ATOM 757 C CA . SER A 1 92 ? -8.029 6.954 8.698 1.00 86.88 92 SER A CA 1
ATOM 758 C C . SER A 1 92 ? -8.880 7.353 7.491 1.00 86.88 92 SER A C 1
ATOM 760 O O . SER A 1 92 ? -8.535 8.322 6.822 1.00 86.88 92 SER A O 1
ATOM 762 N N . PHE A 1 93 ? -10.018 6.695 7.250 1.00 87.44 93 PHE A N 1
ATOM 763 C CA . PHE A 1 93 ? -10.916 7.049 6.144 1.00 87.44 93 PHE A CA 1
ATOM 764 C C . PHE A 1 93 ? -11.599 8.402 6.365 1.00 87.44 93 PHE A C 1
ATOM 766 O O . PHE A 1 93 ? -11.587 9.241 5.466 1.00 87.44 93 PHE A O 1
ATOM 773 N N . ALA A 1 94 ? -12.138 8.655 7.565 1.00 85.38 94 ALA A N 1
ATOM 774 C CA . ALA A 1 94 ? -12.784 9.934 7.866 1.00 85.38 94 ALA A CA 1
ATOM 775 C C . ALA A 1 94 ? -11.789 11.105 7.817 1.00 85.38 94 ALA A C 1
ATOM 777 O O . ALA A 1 94 ? -12.071 12.138 7.210 1.00 85.38 94 ALA A O 1
ATOM 778 N N . GLY A 1 95 ? -10.604 10.932 8.414 1.00 83.81 95 GLY A N 1
ATOM 779 C CA . GLY A 1 95 ? -9.543 11.938 8.401 1.00 83.81 95 GLY A CA 1
ATOM 780 C C . GLY A 1 95 ? -9.015 12.213 6.994 1.00 83.81 95 GLY A C 1
ATOM 781 O O . GLY A 1 95 ? -8.816 13.372 6.632 1.00 83.81 95 GLY A O 1
ATOM 782 N N . TYR A 1 96 ? -8.848 11.169 6.176 1.00 83.12 96 TYR A N 1
ATOM 783 C CA . TYR A 1 96 ? -8.459 11.327 4.779 1.00 83.12 96 TYR A CA 1
ATOM 784 C C . TYR A 1 96 ? -9.517 12.103 3.987 1.00 83.12 96 TYR A C 1
ATOM 786 O O . TYR A 1 96 ? -9.174 13.127 3.398 1.00 83.12 96 TYR A O 1
ATOM 794 N N . ALA A 1 97 ? -10.791 11.698 4.043 1.00 83.38 97 ALA A N 1
ATOM 795 C CA . ALA A 1 97 ? -11.888 12.384 3.355 1.00 83.38 97 ALA A CA 1
ATOM 796 C C . ALA A 1 97 ? -11.979 13.865 3.755 1.00 83.38 97 ALA A C 1
ATOM 798 O O . ALA A 1 97 ? -12.044 14.739 2.891 1.00 83.38 97 ALA A O 1
ATOM 799 N N . TYR A 1 98 ? -11.883 14.160 5.054 1.00 85.31 98 TYR A N 1
ATOM 800 C CA . TYR A 1 98 ? -11.852 15.537 5.544 1.00 85.31 98 TYR A CA 1
ATOM 801 C C . TYR A 1 98 ? -10.656 16.320 4.986 1.00 85.31 98 TYR A C 1
ATOM 803 O O . TYR A 1 98 ? -10.825 17.429 4.483 1.00 85.31 98 TYR A O 1
ATOM 811 N N . SER A 1 99 ? -9.451 15.739 5.009 1.00 84.12 99 SER A N 1
ATOM 812 C CA . SER A 1 99 ? -8.254 16.400 4.471 1.00 84.12 99 SER A CA 1
ATOM 813 C C . SER A 1 99 ? -8.354 16.699 2.970 1.00 84.12 99 SER A C 1
ATOM 815 O O . SER A 1 99 ? -7.851 17.730 2.523 1.00 84.12 99 SER A O 1
ATOM 817 N N . GLN A 1 100 ? -9.025 15.832 2.201 1.00 84.62 100 GLN A N 1
ATOM 818 C CA . GLN A 1 100 ? -9.263 16.041 0.772 1.00 84.62 100 GLN A CA 1
ATOM 819 C C . GLN A 1 100 ? -10.248 17.191 0.539 1.00 84.62 100 GLN A C 1
ATOM 821 O O . GLN A 1 100 ? -9.975 18.067 -0.277 1.00 84.62 100 GLN A O 1
ATOM 826 N N . ILE A 1 101 ? -11.339 17.255 1.311 1.00 86.00 101 ILE A N 1
ATOM 827 C CA . ILE A 1 101 ? -12.313 18.356 1.238 1.00 86.00 101 ILE A CA 1
ATOM 828 C C . ILE A 1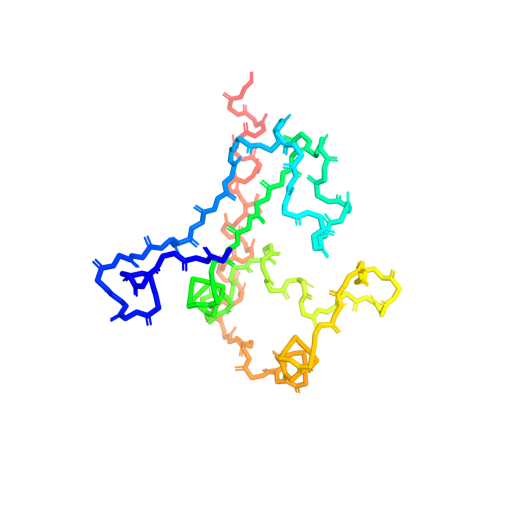 101 ? -11.650 19.695 1.580 1.00 86.00 101 ILE A C 1
ATOM 830 O O . ILE A 1 101 ? -11.796 20.658 0.834 1.00 86.00 101 ILE A O 1
ATOM 834 N N . VAL A 1 102 ? -10.881 19.761 2.671 1.00 86.62 102 VAL A N 1
ATOM 835 C CA . VAL A 1 102 ? -10.189 20.998 3.072 1.00 86.62 102 VAL A CA 1
ATOM 836 C C . VAL A 1 102 ? -9.229 21.481 1.985 1.00 86.62 102 VAL A C 1
ATOM 838 O O . VAL A 1 102 ? -9.167 22.679 1.725 1.00 86.62 102 VAL A O 1
ATOM 841 N N . ARG A 1 103 ? -8.509 20.571 1.314 1.00 85.31 103 ARG A N 1
ATOM 842 C CA . ARG A 1 103 ? -7.645 20.938 0.181 1.00 85.31 103 ARG A CA 1
ATOM 843 C C . ARG A 1 103 ? -8.427 21.497 -1.002 1.00 85.31 103 ARG A C 1
ATOM 845 O O . ARG A 1 103 ? -7.949 22.433 -1.622 1.00 85.31 103 ARG A O 1
ATOM 852 N N . LEU A 1 104 ? -9.601 20.945 -1.306 1.00 83.12 104 LEU A N 1
ATOM 853 C CA . LEU A 1 104 ? -10.446 21.430 -2.402 1.00 83.12 104 LEU A CA 1
ATOM 854 C C . LEU A 1 104 ? -11.051 22.811 -2.115 1.00 83.12 104 LEU A C 1
ATOM 856 O O . LEU A 1 104 ? -11.239 23.583 -3.044 1.00 83.12 104 LEU A O 1
ATOM 860 N N . VAL A 1 105 ? -11.361 23.108 -0.848 1.00 82.06 105 VAL A N 1
ATOM 861 C CA . 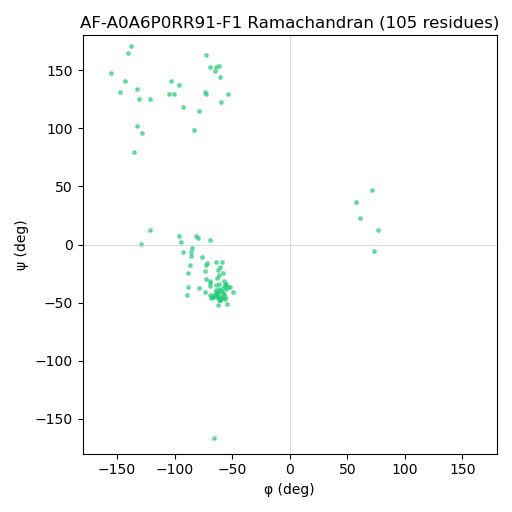VAL A 1 105 ? -12.007 24.367 -0.425 1.00 82.06 105 VAL A CA 1
ATOM 862 C C . VAL A 1 105 ? -10.994 25.479 -0.112 1.00 82.06 105 VAL A C 1
ATOM 864 O O . VAL A 1 105 ? -11.336 26.653 -0.163 1.00 82.06 105 VAL A O 1
ATOM 867 N N . GLY A 1 106 ? -9.754 25.130 0.243 1.00 71.19 106 GLY A N 1
ATOM 868 C CA . GLY A 1 106 ? -8.676 26.087 0.528 1.00 71.19 106 GLY A CA 1
ATOM 869 C C . GLY A 1 106 ? -7.982 26.676 -0.709 1.00 71.19 106 GLY A C 1
ATOM 870 O O . GLY A 1 106 ? -6.987 27.385 -0.549 1.00 71.19 106 GLY A O 1
ATOM 871 N N . HIS A 1 107 ? -8.478 26.363 -1.906 1.00 50.81 107 HIS A N 1
ATOM 872 C CA . HIS A 1 107 ? -8.088 26.926 -3.199 1.00 50.81 107 HIS A CA 1
ATOM 873 C C . HIS A 1 107 ? -9.229 27.776 -3.763 1.00 50.81 107 HIS A C 1
ATOM 875 O O . HIS A 1 107 ? -8.906 28.726 -4.510 1.00 50.81 107 HIS A O 1
#

pLDDT: mean 84.11, std 10.91, range [49.56, 96.44]

Secondary structure (DSSP, 8-state):
---HHHHTTSS---EE-S--SS---SS-GGGTT-SS--EE-HHHHHHHHHTT-HHHHHTTS--GGG-S---HHHHHHHHTGGGG--THHHHHHHHHHHHHHHHHH--

Sequence (107 aa):
MAPKDYYLGFKSVEQKDRGWDEPGTGLFPVLDNVKDCVIYELRKFLTLVYNNNPNILELLWLDADFYLHLSPVGKRLISYRQAFISQKIRASFAGYAYSQIVRLVGH